Protein AF-A0A7S4AUS8-F1 (afdb_monomer)

pLDDT: mean 74.03, std 21.59, range [34.78, 96.06]

Structure (mmCIF, N/CA/C/O backbone):
data_AF-A0A7S4AUS8-F1
#
_entry.id   AF-A0A7S4AUS8-F1
#
loop_
_atom_site.group_PDB
_atom_site.id
_atom_site.type_symbol
_atom_site.label_atom_id
_atom_site.label_alt_id
_atom_site.label_comp_id
_atom_site.lab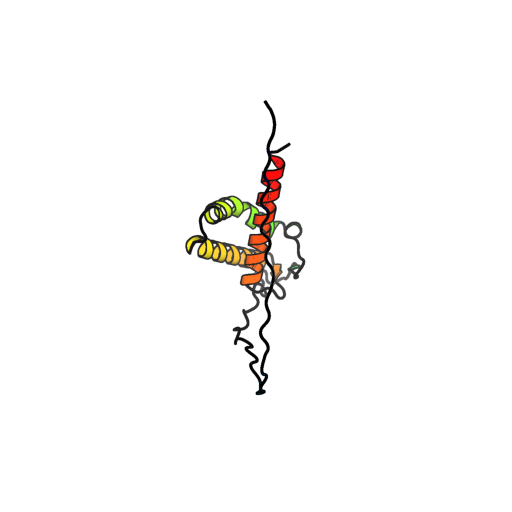el_asym_id
_atom_site.label_entity_id
_atom_site.label_seq_id
_atom_site.pdbx_PDB_ins_code
_atom_site.Cartn_x
_atom_site.Cartn_y
_atom_site.Cartn_z
_atom_site.occupancy
_atom_site.B_iso_or_equiv
_atom_site.auth_seq_id
_atom_site.auth_comp_id
_atom_site.auth_asym_id
_atom_site.auth_atom_id
_atom_site.pdbx_PDB_model_num
ATOM 1 N N . ASN A 1 1 ? -19.040 21.427 -62.432 1.00 38.81 1 ASN A N 1
ATOM 2 C CA . ASN A 1 1 ? -18.879 19.954 -62.474 1.00 38.81 1 ASN A CA 1
ATOM 3 C C . ASN A 1 1 ? -18.996 19.426 -61.054 1.00 38.81 1 ASN A C 1
ATOM 5 O O . ASN A 1 1 ? -18.095 19.669 -60.272 1.00 38.81 1 ASN A O 1
ATOM 9 N N . ILE A 1 2 ? -20.197 19.089 -60.579 1.00 38.22 2 ILE A N 1
ATOM 10 C CA . ILE A 1 2 ? -20.959 17.837 -60.804 1.00 38.22 2 ILE A CA 1
ATOM 11 C C . ILE A 1 2 ? -20.325 16.646 -60.059 1.00 38.22 2 ILE A C 1
ATOM 13 O O . ILE A 1 2 ? -19.317 16.108 -60.493 1.00 38.22 2 ILE A O 1
ATOM 17 N N . SER A 1 3 ? -20.974 16.322 -58.933 1.00 38.47 3 SER A N 1
ATOM 18 C CA . SER A 1 3 ? -21.382 15.016 -58.383 1.00 38.47 3 SER A CA 1
ATOM 19 C C . SER A 1 3 ? -20.494 13.770 -58.486 1.00 38.47 3 SER A C 1
ATOM 21 O O . SER A 1 3 ? -20.116 13.357 -59.577 1.00 38.47 3 SER A O 1
ATOM 23 N N . SER A 1 4 ? -20.394 13.064 -57.346 1.00 38.50 4 SER A N 1
ATOM 24 C CA . SER A 1 4 ? -20.782 11.643 -57.097 1.00 38.50 4 SER A CA 1
ATOM 25 C C . SER A 1 4 ? -19.837 11.041 -56.041 1.00 38.50 4 SER A C 1
ATOM 27 O O . SER A 1 4 ? -18.635 10.975 -56.255 1.00 38.50 4 SER A O 1
ATOM 29 N N . SER A 1 5 ? -20.273 10.837 -54.794 1.00 43.00 5 SER A N 1
ATOM 30 C CA . SER A 1 5 ? -20.916 9.612 -54.270 1.00 43.00 5 SER A CA 1
ATOM 31 C C . SER A 1 5 ? -20.068 8.344 -54.446 1.00 43.00 5 SER A C 1
ATOM 33 O O . SER A 1 5 ? -19.865 7.902 -55.570 1.00 43.00 5 SER A O 1
ATOM 35 N N . ASN A 1 6 ? -19.658 7.700 -53.343 1.00 45.72 6 ASN A N 1
ATOM 36 C CA . ASN A 1 6 ? -20.271 6.427 -52.939 1.00 45.72 6 ASN A CA 1
ATOM 37 C C . ASN A 1 6 ? -19.761 5.889 -51.590 1.00 45.72 6 ASN A C 1
ATOM 39 O O . ASN A 1 6 ? -18.572 5.751 -51.324 1.00 45.72 6 ASN A O 1
ATOM 43 N N . ASN A 1 7 ? -20.758 5.570 -50.769 1.00 41.56 7 ASN A N 1
ATOM 44 C CA . ASN A 1 7 ? -20.752 4.792 -49.542 1.00 41.56 7 ASN A CA 1
ATOM 45 C C . ASN A 1 7 ? -20.588 3.296 -49.874 1.00 41.56 7 ASN A C 1
ATOM 47 O O . ASN A 1 7 ? -21.129 2.835 -50.878 1.00 41.56 7 ASN A O 1
ATOM 51 N N . SER A 1 8 ? -19.921 2.514 -49.025 1.00 42.44 8 SER A N 1
ATOM 52 C CA . SER A 1 8 ? -20.036 1.047 -49.036 1.00 42.44 8 SER A CA 1
ATOM 53 C C . SER A 1 8 ? -19.848 0.492 -47.630 1.00 42.44 8 SER A C 1
ATOM 55 O O . SER A 1 8 ? -18.749 0.219 -47.159 1.00 42.44 8 SER A O 1
ATOM 57 N N . ASN A 1 9 ? -20.996 0.363 -46.976 1.00 38.44 9 ASN A N 1
ATOM 58 C CA . ASN A 1 9 ? -21.267 -0.487 -45.832 1.00 38.44 9 ASN A CA 1
ATOM 59 C C . ASN A 1 9 ? -21.229 -1.957 -46.294 1.00 38.44 9 ASN A C 1
ATOM 61 O O . ASN A 1 9 ? -21.748 -2.275 -47.364 1.00 38.44 9 ASN A O 1
ATOM 65 N N . SER A 1 10 ? -20.666 -2.872 -45.510 1.00 41.09 10 SER A N 1
ATOM 66 C CA . SER A 1 10 ? -20.844 -4.313 -45.732 1.00 41.09 10 SER A CA 1
ATOM 67 C C . SER A 1 10 ? -20.971 -5.015 -44.391 1.00 41.09 10 SER A C 1
ATOM 69 O O . SER A 1 10 ? -19.998 -5.277 -43.691 1.00 41.09 10 SER A O 1
ATOM 71 N N . ASN A 1 11 ? -22.231 -5.258 -44.050 1.00 37.62 11 ASN A N 1
ATOM 72 C CA . ASN A 1 11 ? -22.702 -6.123 -42.988 1.00 37.62 11 ASN A CA 1
ATOM 73 C C . ASN A 1 11 ? -23.178 -7.417 -43.663 1.00 37.62 11 ASN A C 1
ATOM 75 O O . ASN A 1 11 ? -23.989 -7.330 -44.584 1.00 37.62 11 ASN A O 1
ATOM 79 N N . SER A 1 12 ? -22.728 -8.584 -43.200 1.00 41.84 12 SER A N 1
ATOM 80 C CA . SER A 1 12 ? -23.262 -9.878 -43.646 1.00 41.84 12 SER A CA 1
ATOM 81 C C . SER A 1 12 ? -23.386 -10.825 -42.458 1.00 41.84 12 SER A C 1
ATOM 83 O O . SER A 1 12 ? -22.393 -11.275 -41.892 1.00 41.84 12 SER A O 1
ATOM 85 N N . ASN A 1 13 ? -24.636 -11.109 -42.098 1.00 35.72 13 ASN A N 1
ATOM 86 C CA . ASN A 1 13 ? -25.048 -12.089 -41.103 1.00 35.72 13 ASN A CA 1
ATOM 87 C C . ASN A 1 13 ? -25.285 -13.472 -41.736 1.00 35.72 13 ASN A C 1
ATOM 89 O O . ASN A 1 13 ? -25.778 -13.573 -42.855 1.00 35.72 13 ASN A O 1
ATOM 93 N N . SER A 1 14 ? -25.112 -14.493 -40.889 1.00 35.59 14 SER A N 1
ATOM 94 C CA . SER A 1 14 ? -25.803 -15.797 -40.841 1.00 35.59 14 SER A CA 1
ATOM 95 C C . SER A 1 14 ? -25.506 -16.863 -41.905 1.00 35.59 14 SER A C 1
ATOM 97 O O . SER A 1 14 ? -25.648 -16.625 -43.097 1.00 35.59 14 SER A O 1
ATOM 99 N N . THR A 1 15 ? -25.236 -18.098 -41.454 1.00 40.06 15 THR A N 1
ATOM 100 C CA . THR A 1 15 ? -26.142 -19.251 -41.658 1.00 40.06 15 THR A CA 1
ATOM 101 C C . THR A 1 15 ? -25.811 -20.394 -40.684 1.00 40.06 15 THR A C 1
ATOM 103 O O . THR A 1 15 ? -24.659 -20.690 -40.381 1.00 40.06 15 THR A O 1
ATOM 106 N N . THR A 1 16 ? -26.886 -20.975 -40.163 1.00 41.16 16 THR A N 1
ATOM 107 C CA . THR A 1 16 ? -27.064 -22.103 -39.243 1.00 41.16 16 THR A CA 1
ATOM 108 C C . THR A 1 16 ? -26.626 -23.458 -39.801 1.00 41.16 16 THR A C 1
ATOM 110 O O . THR A 1 16 ? -27.020 -23.789 -40.913 1.00 41.16 16 THR A O 1
ATOM 113 N N . HIS A 1 17 ? -26.018 -24.317 -38.973 1.00 39.38 17 HIS A N 1
ATOM 114 C CA . HIS A 1 17 ? -26.196 -25.770 -39.087 1.00 39.38 17 HIS A CA 1
ATOM 115 C C . HIS A 1 17 ? -26.335 -26.432 -37.706 1.00 39.38 17 HIS A C 1
ATOM 117 O O . HIS A 1 17 ? -25.685 -26.073 -36.727 1.00 39.38 17 HIS A O 1
ATOM 123 N N . THR A 1 18 ? -27.285 -27.358 -37.674 1.00 38.19 18 THR A N 1
ATOM 124 C CA . THR A 1 18 ? -27.964 -28.007 -36.552 1.00 38.19 18 THR A CA 1
ATOM 125 C C . THR A 1 18 ? -27.130 -29.102 -35.859 1.00 38.19 18 THR A C 1
ATOM 127 O O . THR A 1 18 ? -26.316 -29.765 -36.491 1.00 38.19 18 THR A O 1
ATOM 130 N N . ARG A 1 19 ? -27.390 -29.284 -34.550 1.00 41.06 19 ARG A N 1
ATOM 131 C CA . ARG A 1 19 ? -26.904 -30.321 -33.599 1.00 41.06 19 ARG A CA 1
ATOM 132 C C . ARG A 1 19 ? -26.963 -31.771 -34.135 1.00 41.06 19 ARG A C 1
ATOM 134 O O . ARG A 1 19 ? -27.774 -32.068 -35.007 1.00 41.06 19 ARG A O 1
ATOM 141 N N . PRO A 1 20 ? -26.266 -32.707 -33.459 1.00 47.19 20 PRO A N 1
ATOM 142 C CA . PRO A 1 20 ? -27.004 -33.522 -32.487 1.00 47.19 20 PRO A CA 1
ATOM 143 C C . PRO A 1 20 ? -26.357 -33.587 -31.092 1.00 47.19 20 PRO A C 1
ATOM 145 O O . PRO A 1 20 ? -25.178 -33.328 -30.883 1.00 47.19 20 PRO A O 1
ATOM 148 N N . SER A 1 21 ? -27.223 -33.878 -30.125 1.00 44.53 21 SER A N 1
ATOM 149 C CA . SER A 1 21 ? -26.992 -34.028 -28.687 1.00 44.53 21 SER A CA 1
ATOM 150 C C . SER A 1 21 ? -26.583 -35.463 -28.345 1.00 44.53 21 SER A C 1
ATOM 152 O O . SER A 1 21 ? -27.131 -36.351 -28.979 1.00 44.53 21 SER A O 1
ATOM 154 N N . LEU A 1 22 ? -25.752 -35.679 -27.315 1.00 40.88 22 LEU A N 1
ATOM 155 C CA . LEU A 1 22 ? -25.638 -36.894 -26.469 1.00 40.88 22 LEU A CA 1
ATOM 156 C C . LEU A 1 22 ? -24.717 -36.516 -25.278 1.00 40.88 22 LEU A C 1
ATOM 158 O O . LEU A 1 22 ? -23.586 -36.111 -25.504 1.00 40.88 22 LEU A O 1
ATOM 162 N N . ILE A 1 23 ? -25.262 -36.218 -24.091 1.00 42.44 23 ILE A N 1
ATOM 163 C CA . ILE A 1 23 ? -25.402 -37.097 -22.903 1.00 42.44 23 ILE A CA 1
ATOM 164 C C . ILE A 1 23 ? -24.057 -37.572 -22.321 1.00 42.44 23 ILE A C 1
ATOM 166 O O . ILE A 1 23 ? -23.266 -38.203 -23.009 1.00 42.44 23 ILE A O 1
ATOM 170 N N . GLY A 1 24 ? -23.883 -37.330 -21.017 1.00 34.78 24 GLY A N 1
ATOM 171 C CA . GLY A 1 24 ? -22.787 -37.819 -20.173 1.00 34.78 24 GLY A CA 1
ATOM 172 C C . GLY A 1 24 ? -22.142 -36.638 -19.454 1.00 34.78 24 GLY A C 1
ATOM 173 O O . GLY A 1 24 ? -21.389 -35.908 -20.083 1.00 34.78 24 GLY A O 1
ATOM 174 N N . ALA A 1 25 ? -22.651 -36.232 -18.285 1.00 40.62 25 ALA A N 1
ATOM 175 C CA . ALA A 1 25 ? -22.119 -36.651 -16.981 1.00 40.62 25 ALA A CA 1
ATOM 176 C C . ALA A 1 25 ? -20.706 -36.067 -16.764 1.00 40.62 25 ALA A C 1
ATOM 178 O O . ALA A 1 25 ? -19.891 -36.026 -17.669 1.00 40.62 25 ALA A O 1
ATOM 179 N N . GLU A 1 26 ? -20.257 -35.547 -15.643 1.00 39.88 26 GLU A N 1
ATOM 180 C CA . GLU A 1 26 ? -20.646 -35.454 -14.248 1.00 39.88 26 GLU A CA 1
ATOM 181 C C . GLU A 1 26 ? -19.414 -34.765 -13.612 1.00 39.88 26 GLU A C 1
ATOM 183 O O . GLU A 1 26 ? -18.329 -34.752 -14.199 1.00 39.88 26 GLU A O 1
ATOM 188 N N . ASP A 1 27 ? -19.593 -34.109 -12.470 1.00 46.72 27 ASP A N 1
ATOM 189 C CA . ASP A 1 27 ? -18.536 -33.661 -11.555 1.00 46.72 27 ASP A CA 1
ATOM 190 C C . ASP A 1 27 ? -17.158 -33.263 -12.116 1.00 46.72 27 ASP A C 1
ATOM 192 O O . ASP A 1 27 ? -16.179 -34.007 -12.146 1.00 46.72 27 ASP A O 1
ATOM 196 N N . GLY A 1 28 ? -17.044 -31.975 -12.422 1.00 41.53 28 GLY A N 1
ATOM 197 C CA . GLY A 1 28 ? -15.770 -31.300 -12.619 1.00 41.53 28 GLY A CA 1
ATOM 198 C C . GLY A 1 28 ? -15.649 -30.085 -11.720 1.00 41.53 28 GLY A C 1
ATOM 199 O O . GLY A 1 28 ? -15.296 -29.012 -12.208 1.00 41.53 28 GLY A O 1
ATOM 200 N N . ALA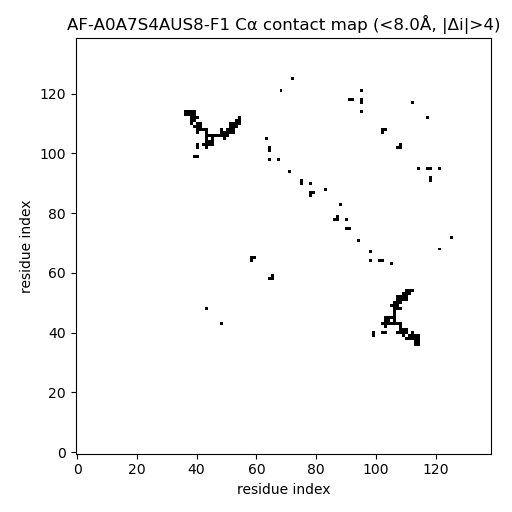 A 1 29 ? -15.957 -30.224 -10.425 1.00 44.06 29 ALA A N 1
ATOM 201 C CA . ALA A 1 29 ? -15.610 -29.251 -9.399 1.00 44.06 29 ALA A CA 1
ATOM 202 C C . ALA A 1 29 ? -14.085 -29.039 -9.386 1.00 44.06 29 ALA A C 1
ATOM 204 O O . ALA A 1 29 ? -13.352 -29.564 -8.552 1.00 44.06 29 ALA A O 1
ATOM 205 N N . ARG A 1 30 ? -13.579 -28.210 -10.305 1.00 46.16 30 ARG A N 1
ATOM 206 C CA . ARG A 1 30 ? -12.240 -27.626 -10.238 1.00 46.16 30 ARG A CA 1
ATOM 207 C C . ARG A 1 30 ? -12.256 -26.515 -9.192 1.00 46.16 30 ARG A C 1
ATOM 209 O O . ARG A 1 30 ? -11.936 -25.360 -9.466 1.00 46.16 30 ARG A O 1
ATOM 216 N N . LEU A 1 31 ? -12.577 -26.889 -7.954 1.00 48.06 31 LEU A N 1
ATOM 217 C CA . LEU A 1 31 ? -12.046 -26.234 -6.771 1.00 48.06 31 LEU A CA 1
ATOM 218 C C . LEU A 1 31 ? -10.543 -26.501 -6.794 1.00 48.06 31 LEU A C 1
ATOM 220 O O . LEU A 1 31 ? -10.019 -27.431 -6.188 1.00 48.06 31 LEU A O 1
ATOM 224 N N . SER A 1 32 ? -9.857 -25.678 -7.590 1.00 46.16 32 SER A N 1
ATOM 225 C CA . SER A 1 32 ? -8.428 -25.440 -7.493 1.00 46.16 32 SER A CA 1
ATOM 226 C C . SER A 1 32 ? -8.077 -25.458 -6.013 1.00 46.16 32 SER A C 1
ATOM 228 O O . SER A 1 32 ? -8.590 -24.615 -5.275 1.00 46.16 32 SER A O 1
ATOM 230 N N . LYS A 1 33 ? -7.219 -26.402 -5.601 1.00 46.81 33 LYS A N 1
ATOM 231 C CA . LYS A 1 33 ? -6.525 -26.445 -4.307 1.00 46.81 33 LYS A CA 1
ATOM 232 C C . LYS A 1 33 ? -5.759 -25.129 -4.114 1.00 46.81 33 LYS A C 1
ATOM 234 O O . LYS A 1 33 ? -4.541 -25.063 -4.243 1.00 46.81 33 LYS A O 1
ATOM 239 N N . ARG A 1 34 ? -6.476 -24.032 -3.871 1.00 50.72 34 ARG A N 1
ATOM 240 C CA . ARG A 1 34 ? -5.922 -22.751 -3.470 1.00 50.72 34 ARG A CA 1
ATOM 241 C C . ARG A 1 34 ? -5.507 -22.970 -2.034 1.00 50.72 34 ARG A C 1
ATOM 243 O O . ARG A 1 34 ? -6.333 -22.928 -1.129 1.00 50.72 34 ARG A O 1
ATOM 250 N N . LYS A 1 35 ? -4.221 -23.269 -1.858 1.00 51.44 35 LYS A N 1
ATOM 251 C CA . LYS A 1 35 ? -3.477 -23.015 -0.626 1.00 51.44 35 LYS A CA 1
ATOM 252 C C . LYS A 1 35 ? -4.067 -21.741 -0.010 1.00 51.44 35 LYS A C 1
ATOM 254 O O . LYS A 1 35 ? -3.947 -20.687 -0.632 1.00 51.44 35 LYS A O 1
ATOM 259 N N . ARG A 1 36 ? -4.820 -21.861 1.096 1.00 61.06 36 ARG A N 1
ATOM 260 C CA . ARG A 1 36 ? -5.441 -20.704 1.761 1.00 61.06 36 ARG A CA 1
ATOM 261 C C . ARG A 1 36 ? -4.297 -19.738 2.039 1.00 61.06 36 ARG A C 1
ATOM 263 O O . ARG A 1 36 ? -3.378 -20.091 2.773 1.00 61.06 36 ARG A O 1
ATOM 270 N N . GLU A 1 37 ? -4.283 -18.596 1.355 1.00 70.38 37 GLU A N 1
ATOM 271 C CA . GLU A 1 37 ? -3.308 -17.555 1.652 1.00 70.38 37 GLU A CA 1
ATOM 272 C C . GLU A 1 37 ? -3.494 -17.195 3.127 1.00 70.38 37 GLU A C 1
ATOM 274 O O . GLU A 1 37 ? -4.609 -16.893 3.555 1.00 70.38 37 GLU A O 1
ATOM 279 N N . SER A 1 38 ? -2.425 -17.302 3.913 1.00 81.12 38 SER A N 1
ATOM 280 C CA . SER A 1 38 ? -2.478 -16.972 5.331 1.00 81.12 38 SER A CA 1
ATOM 281 C C . SER A 1 38 ? -2.844 -15.499 5.504 1.00 81.12 38 SER A C 1
ATOM 283 O O . SER A 1 38 ? -2.325 -14.633 4.791 1.00 81.12 38 SER A O 1
ATOM 285 N N . HIS A 1 39 ? -3.733 -15.224 6.457 1.00 84.56 39 HIS A N 1
ATOM 286 C CA . HIS A 1 39 ? -4.014 -13.859 6.889 1.00 84.56 39 HIS A CA 1
ATOM 287 C C . HIS A 1 39 ? -2.738 -13.222 7.454 1.00 84.56 39 HIS A C 1
ATOM 289 O O . HIS A 1 39 ? -1.915 -13.907 8.066 1.00 84.56 39 HIS A O 1
ATOM 295 N N . VAL A 1 40 ? -2.558 -11.923 7.219 1.00 85.75 40 VAL A N 1
ATOM 296 C CA . VAL A 1 40 ? -1.372 -11.158 7.636 1.00 85.75 40 VAL A CA 1
ATOM 297 C C . VAL A 1 40 ? -1.766 -9.981 8.514 1.00 85.75 40 VAL A C 1
ATOM 299 O O . VAL A 1 40 ? -2.901 -9.528 8.457 1.00 85.75 40 VAL A O 1
ATOM 302 N N . GLY A 1 41 ? -0.821 -9.469 9.308 1.00 78.25 41 GLY A N 1
ATOM 303 C CA . GLY A 1 41 ? -1.070 -8.304 10.164 1.00 78.25 41 GLY A CA 1
ATOM 304 C C . GLY A 1 41 ? -2.037 -8.583 11.316 1.00 78.25 41 GLY A C 1
ATOM 305 O O . GLY A 1 41 ? -2.711 -7.668 11.761 1.00 78.25 41 GLY A O 1
ATOM 306 N N . ILE A 1 42 ? -2.123 -9.838 11.772 1.00 80.69 42 ILE A N 1
ATOM 307 C CA . ILE A 1 42 ? -2.969 -10.275 12.899 1.00 80.69 42 ILE A CA 1
ATOM 308 C C . ILE A 1 42 ? -2.298 -10.116 14.272 1.00 80.69 42 ILE A C 1
ATOM 310 O O . ILE A 1 42 ? -2.948 -10.307 15.292 1.00 80.69 42 ILE A O 1
ATOM 314 N N . SER A 1 43 ? -1.001 -9.805 14.301 1.00 75.94 43 SER A N 1
ATOM 315 C CA . SER A 1 43 ? -0.208 -9.668 15.524 1.00 75.94 43 SER A CA 1
ATOM 316 C C . SER A 1 43 ? 0.376 -8.264 15.608 1.00 75.94 43 SER A C 1
ATOM 318 O O . SER A 1 43 ? 0.802 -7.722 14.586 1.00 75.94 43 SER A O 1
ATOM 320 N N . THR A 1 44 ? 0.395 -7.695 16.813 1.00 82.50 44 THR A N 1
ATOM 321 C CA . THR A 1 44 ? 0.992 -6.390 17.099 1.00 82.50 44 THR A CA 1
ATOM 322 C C . THR A 1 44 ? 2.254 -6.567 17.942 1.00 82.50 44 THR A C 1
ATOM 324 O O . THR A 1 44 ? 2.260 -7.266 18.953 1.00 82.50 44 THR A O 1
ATOM 327 N N . LYS A 1 45 ? 3.341 -5.906 17.537 1.00 81.06 45 LYS A N 1
ATOM 328 C CA . LYS A 1 45 ? 4.594 -5.810 18.312 1.00 81.06 45 LYS A CA 1
ATOM 329 C C . LYS A 1 45 ? 4.429 -4.872 19.512 1.00 81.06 45 LYS A C 1
ATOM 331 O O . LYS A 1 45 ? 5.093 -5.056 20.522 1.00 81.06 45 LYS A O 1
ATOM 336 N N . SER A 1 46 ? 3.514 -3.905 19.405 1.00 77.38 46 SER A N 1
ATOM 337 C CA . SER A 1 46 ? 3.184 -2.931 20.455 1.00 77.38 46 SER A CA 1
ATOM 338 C C . SER A 1 46 ? 2.589 -3.561 21.727 1.00 77.38 46 SER A C 1
ATOM 340 O O . SER A 1 46 ? 2.518 -2.918 22.770 1.00 77.38 46 SER A O 1
ATOM 342 N N . GLY A 1 47 ? 2.104 -4.808 21.658 1.00 74.75 47 GLY A N 1
ATOM 343 C CA . GLY A 1 47 ? 1.413 -5.469 22.773 1.00 74.75 47 GLY A CA 1
ATOM 344 C C . GLY A 1 47 ? -0.004 -4.943 23.042 1.00 74.75 47 GLY A C 1
ATOM 345 O O . GLY A 1 47 ? -0.733 -5.539 23.828 1.00 74.75 47 GLY A O 1
ATOM 346 N N . SER A 1 48 ? -0.429 -3.874 22.358 1.00 81.56 48 SER A N 1
ATOM 347 C CA . SER A 1 48 ? -1.792 -3.339 22.384 1.00 81.56 48 SER A CA 1
ATOM 348 C C . SER A 1 48 ? -2.321 -3.123 20.965 1.00 81.56 48 SER A C 1
ATOM 350 O O . SER A 1 48 ? -1.572 -2.756 20.056 1.00 81.56 48 SER A O 1
ATOM 352 N N . ILE A 1 49 ? -3.613 -3.387 20.759 1.00 86.44 49 ILE A N 1
ATOM 353 C CA . ILE A 1 49 ? -4.303 -3.144 19.488 1.00 86.44 49 ILE A CA 1
ATOM 354 C C . ILE A 1 49 ? -4.939 -1.756 19.569 1.00 86.44 49 ILE A C 1
ATOM 356 O O . ILE A 1 49 ? -5.898 -1.552 20.309 1.00 86.44 49 ILE A O 1
ATOM 360 N N . ARG A 1 50 ? -4.417 -0.804 18.791 1.00 87.62 50 ARG A N 1
ATOM 361 C CA . ARG A 1 50 ? -4.985 0.545 18.662 1.00 87.62 50 ARG A CA 1
ATOM 362 C C . ARG A 1 50 ? -6.201 0.556 17.747 1.00 87.62 50 ARG A C 1
ATOM 364 O O . ARG A 1 50 ? -7.182 1.235 18.036 1.00 87.62 50 ARG A O 1
ATOM 371 N N . SER A 1 51 ? -6.144 -0.164 16.627 1.00 88.44 51 SER A N 1
ATOM 372 C CA . SER A 1 51 ? -7.259 -0.215 15.679 1.00 88.44 51 SER A CA 1
ATOM 373 C C . SER A 1 51 ? -7.183 -1.418 14.748 1.00 88.44 51 SER A C 1
ATOM 375 O O . SER A 1 51 ? -6.102 -1.892 14.397 1.00 88.44 51 SER A O 1
ATOM 377 N N . THR A 1 52 ? -8.352 -1.860 14.292 1.00 89.62 52 THR A N 1
ATOM 378 C CA . THR A 1 52 ? -8.499 -2.969 13.351 1.00 89.62 52 THR A CA 1
ATOM 379 C C . THR A 1 52 ? -8.951 -2.453 11.986 1.00 89.62 52 THR A C 1
ATOM 381 O O . THR A 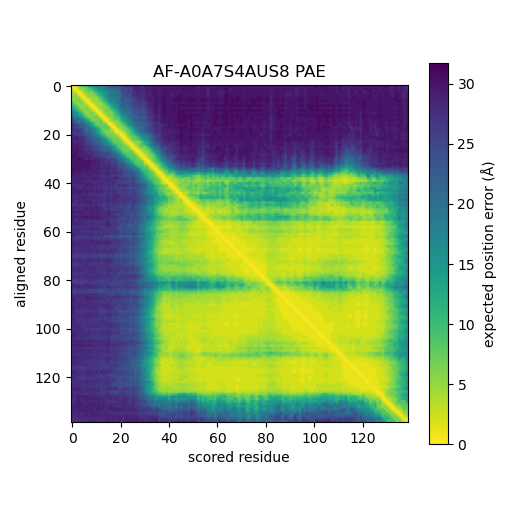1 52 ? -10.033 -1.882 11.835 1.00 89.62 52 THR A O 1
ATOM 384 N N . LEU A 1 53 ? -8.125 -2.672 10.967 1.00 89.81 53 LEU A N 1
ATOM 385 C CA . LEU A 1 53 ? -8.375 -2.316 9.580 1.00 89.81 53 LEU A CA 1
ATOM 386 C C . LEU A 1 53 ? -9.263 -3.380 8.934 1.00 89.81 53 LEU A C 1
ATOM 388 O O . LEU A 1 53 ? -8.844 -4.511 8.696 1.00 89.81 53 LEU A O 1
ATOM 392 N N . ARG A 1 54 ? -10.496 -2.980 8.610 1.00 88.38 54 ARG A N 1
ATOM 393 C CA . ARG A 1 54 ? -11.512 -3.820 7.956 1.00 88.38 54 ARG A CA 1
ATOM 394 C C . ARG A 1 54 ? -11.574 -3.589 6.456 1.00 88.38 54 ARG A C 1
ATOM 396 O O . ARG A 1 54 ? -11.143 -2.560 5.956 1.00 88.38 54 ARG A O 1
ATOM 403 N N . LYS A 1 55 ? -12.227 -4.488 5.720 1.00 82.88 55 LYS A N 1
ATOM 404 C CA . LYS A 1 55 ? -12.321 -4.500 4.243 1.00 82.88 55 LYS A CA 1
ATOM 405 C C . LYS A 1 55 ? -12.568 -3.142 3.547 1.00 82.88 55 LYS A C 1
ATOM 407 O O . LYS A 1 55 ? -12.110 -2.947 2.423 1.00 82.88 55 LYS A O 1
ATOM 412 N N . LYS A 1 56 ? -13.283 -2.206 4.184 1.00 85.75 56 LYS A N 1
ATOM 413 C CA . LYS A 1 56 ? -13.638 -0.876 3.646 1.00 85.75 56 LYS A CA 1
ATOM 414 C C . LYS A 1 56 ? -12.856 0.306 4.252 1.00 85.75 56 LYS A C 1
ATOM 416 O O . LYS A 1 56 ? -13.292 1.443 4.105 1.00 85.75 56 LYS A O 1
ATOM 421 N N . PHE A 1 57 ? -11.720 0.068 4.905 1.00 89.75 57 PHE A N 1
ATOM 422 C CA . PHE A 1 57 ? -10.942 1.135 5.544 1.00 89.75 57 PHE A CA 1
ATOM 423 C C . PHE A 1 57 ? -10.386 2.164 4.538 1.00 89.75 57 PHE A C 1
ATOM 425 O O . PHE A 1 57 ? -10.115 1.837 3.375 1.00 89.75 57 PHE A O 1
ATOM 432 N N . SER A 1 58 ? -10.185 3.404 4.995 1.00 88.69 58 SER A N 1
ATOM 433 C CA . SER A 1 58 ? -9.551 4.485 4.229 1.00 88.69 58 SER A CA 1
ATOM 434 C C . SER A 1 58 ? -8.178 4.822 4.803 1.00 88.69 58 SER A C 1
ATOM 436 O O . SER A 1 58 ? -8.057 4.990 6.011 1.00 88.69 58 SER A O 1
ATOM 438 N N . TRP A 1 59 ? -7.162 4.985 3.950 1.00 90.69 59 TRP A N 1
ATOM 439 C CA . TRP A 1 59 ? -5.795 5.327 4.378 1.00 90.69 59 TRP A CA 1
ATOM 440 C C . TRP A 1 59 ? -5.728 6.621 5.198 1.00 90.69 59 TRP A C 1
ATOM 442 O O . TRP A 1 59 ? -4.987 6.680 6.167 1.00 90.69 59 TRP A O 1
ATOM 452 N N . LYS A 1 60 ? -6.598 7.595 4.902 1.00 88.12 60 LYS A N 1
ATOM 453 C CA . LYS A 1 60 ? -6.682 8.879 5.620 1.00 88.12 60 LYS A CA 1
ATOM 454 C C . LYS A 1 60 ? -7.018 8.772 7.108 1.00 88.12 60 LYS A C 1
ATOM 456 O O . LYS A 1 60 ? -6.821 9.727 7.845 1.00 88.12 60 LYS A O 1
ATOM 461 N N . GLN A 1 61 ? -7.605 7.654 7.534 1.00 88.75 61 GLN A N 1
ATOM 462 C CA . GLN A 1 61 ? -7.926 7.411 8.944 1.00 88.75 61 GLN A CA 1
ATOM 463 C C . GLN A 1 61 ? -6.717 6.883 9.731 1.00 88.75 61 GLN A C 1
ATOM 465 O O . GLN A 1 61 ? -6.801 6.769 10.947 1.00 88.75 61 GLN A O 1
ATOM 470 N N . TYR A 1 62 ? -5.615 6.572 9.040 1.00 92.06 62 TYR A N 1
ATOM 471 C CA . TYR A 1 62 ? -4.399 5.977 9.588 1.00 92.06 62 TYR A CA 1
ATOM 472 C C . TYR A 1 62 ? -3.188 6.779 9.082 1.00 92.06 62 TYR A C 1
ATOM 474 O O . TYR A 1 62 ? -2.508 6.341 8.145 1.00 92.06 62 TYR A O 1
ATOM 482 N N . PRO A 1 63 ? -2.951 7.986 9.629 1.00 90.69 63 PRO A N 1
ATOM 483 C CA . PRO A 1 63 ? -1.982 8.936 9.086 1.00 90.69 63 PRO A CA 1
ATOM 484 C C . PRO A 1 63 ? -0.542 8.409 9.092 1.00 90.69 63 PRO A C 1
ATOM 486 O O . PRO A 1 63 ? 0.236 8.785 8.221 1.00 90.69 63 PRO A O 1
ATOM 489 N N . GLU A 1 64 ? -0.179 7.503 10.000 1.00 93.00 64 GLU A N 1
ATOM 490 C CA . GLU A 1 64 ? 1.148 6.877 10.047 1.00 93.00 64 GLU A CA 1
ATOM 491 C C . GLU A 1 64 ? 1.355 5.939 8.848 1.00 93.00 64 GLU A C 1
ATOM 493 O O . GLU A 1 64 ? 2.384 5.985 8.167 1.00 93.00 64 GLU A O 1
ATOM 498 N N . LEU A 1 65 ? 0.335 5.132 8.532 1.00 93.12 65 LEU A N 1
ATOM 499 C CA . LEU A 1 65 ? 0.350 4.245 7.369 1.00 93.12 65 LEU A CA 1
ATOM 500 C C . LEU A 1 65 ? 0.292 5.045 6.064 1.00 93.12 65 LEU A C 1
ATOM 502 O O . LEU A 1 65 ? 1.011 4.731 5.116 1.00 93.12 65 LEU A O 1
ATOM 506 N N . GLU A 1 66 ? -0.535 6.092 6.004 1.00 93.56 66 GLU A N 1
ATOM 507 C CA . GLU A 1 66 ? -0.588 6.993 4.848 1.00 93.56 66 GLU A CA 1
ATOM 508 C C . GLU A 1 66 ? 0.739 7.738 4.656 1.00 93.56 66 GLU A C 1
ATOM 510 O O . GLU A 1 66 ? 1.232 7.820 3.532 1.00 93.56 66 GLU A O 1
ATOM 515 N N . GLY A 1 67 ? 1.365 8.208 5.737 1.00 92.31 67 GLY A N 1
ATOM 516 C CA . GLY A 1 67 ? 2.674 8.856 5.717 1.00 92.31 67 GLY A CA 1
ATOM 517 C C . GLY A 1 67 ? 3.768 7.943 5.163 1.00 92.31 67 GLY A C 1
ATOM 518 O O . GLY A 1 67 ? 4.560 8.369 4.319 1.00 92.31 67 GLY A O 1
ATOM 519 N N . TYR A 1 68 ? 3.765 6.663 5.546 1.00 94.62 68 TYR A N 1
ATOM 520 C CA . TYR A 1 68 ? 4.662 5.666 4.961 1.00 94.62 68 TYR A CA 1
ATOM 521 C C . TYR A 1 68 ? 4.442 5.501 3.452 1.00 94.62 68 TYR A C 1
ATOM 523 O O . TYR A 1 68 ? 5.408 5.441 2.688 1.00 94.62 68 TYR A O 1
ATOM 531 N N . LEU A 1 69 ? 3.188 5.476 2.992 1.00 93.38 69 LEU A N 1
ATOM 532 C CA . LEU A 1 69 ? 2.879 5.408 1.562 1.00 93.38 69 LEU A CA 1
ATOM 533 C C . LEU A 1 69 ? 3.312 6.680 0.818 1.00 93.38 69 LEU A C 1
ATOM 535 O O . LEU A 1 69 ? 3.919 6.603 -0.242 1.00 93.38 69 LEU A O 1
ATOM 539 N N . LEU A 1 70 ? 3.063 7.866 1.368 1.00 91.38 70 LEU A N 1
ATOM 540 C CA . LEU A 1 70 ? 3.505 9.119 0.748 1.00 91.38 70 LEU A CA 1
ATOM 541 C C . LEU A 1 70 ? 5.033 9.189 0.626 1.00 91.38 70 LEU A C 1
ATOM 543 O O . LEU A 1 70 ? 5.543 9.587 -0.418 1.00 91.38 70 LEU A O 1
ATOM 547 N N . LYS A 1 71 ? 5.771 8.726 1.641 1.00 93.38 71 LYS A N 1
ATOM 548 C CA . LYS A 1 71 ? 7.241 8.688 1.616 1.00 93.38 71 LYS A CA 1
ATOM 549 C C . LYS A 1 71 ? 7.800 7.790 0.506 1.00 93.38 71 LYS A C 1
ATOM 551 O O . LYS A 1 71 ? 8.819 8.119 -0.086 1.00 93.38 71 LYS A O 1
ATOM 556 N N . ASN A 1 72 ? 7.135 6.672 0.215 1.00 92.88 72 ASN A N 1
ATOM 557 C CA . ASN A 1 72 ? 7.556 5.707 -0.808 1.00 92.88 72 ASN A CA 1
ATOM 558 C C . ASN A 1 72 ? 6.938 5.987 -2.196 1.00 92.88 72 ASN A C 1
ATOM 560 O O . ASN A 1 72 ? 7.093 5.195 -3.125 1.00 92.88 72 ASN A O 1
ATOM 564 N N . GLN A 1 73 ? 6.206 7.093 -2.354 1.00 90.38 73 GLN A N 1
ATOM 565 C CA . GLN A 1 73 ? 5.417 7.380 -3.553 1.00 90.38 73 GLN A CA 1
ATOM 566 C C . GLN A 1 73 ? 6.268 7.570 -4.812 1.00 90.38 73 GLN A C 1
ATOM 568 O O . GLN A 1 73 ? 5.906 7.067 -5.876 1.00 90.38 73 GLN A O 1
ATOM 573 N N . GLU A 1 74 ? 7.364 8.317 -4.704 1.00 87.38 74 GLU A N 1
ATOM 574 C CA . GLU A 1 74 ? 8.249 8.613 -5.834 1.00 87.38 74 GLU A CA 1
ATOM 575 C C . GLU A 1 74 ? 8.884 7.332 -6.378 1.00 87.38 74 GLU A C 1
ATOM 577 O O . GLU A 1 74 ? 8.716 7.000 -7.552 1.00 87.38 74 GLU A O 1
ATOM 582 N N . GLU A 1 75 ? 9.496 6.553 -5.489 1.00 89.94 75 GLU A N 1
ATOM 583 C CA . GLU A 1 75 ? 10.126 5.278 -5.820 1.00 89.94 75 GLU A CA 1
ATOM 584 C C . GLU A 1 75 ? 9.102 4.272 -6.376 1.00 89.94 75 GLU A C 1
ATOM 586 O O . GLU A 1 75 ? 9.338 3.620 -7.397 1.00 89.94 75 GLU A O 1
ATOM 591 N N . TYR A 1 76 ? 7.900 4.203 -5.790 1.00 90.56 76 TYR A N 1
ATOM 592 C CA . TYR A 1 76 ? 6.815 3.384 -6.330 1.00 90.56 76 TYR A CA 1
ATOM 593 C C . TYR A 1 76 ? 6.474 3.747 -7.783 1.00 90.56 76 TYR A C 1
ATOM 595 O O . TYR A 1 76 ? 6.236 2.853 -8.609 1.00 90.56 76 TYR A O 1
ATOM 603 N N . PHE A 1 77 ? 6.417 5.041 -8.111 1.00 87.56 77 PHE A N 1
ATOM 604 C CA . PHE A 1 77 ? 6.135 5.488 -9.472 1.00 87.56 77 PHE A CA 1
ATOM 605 C C . PHE A 1 77 ? 7.291 5.244 -10.426 1.00 87.56 77 PHE A C 1
ATOM 607 O O . PHE A 1 77 ? 7.027 4.911 -11.580 1.00 87.56 77 PHE A O 1
ATOM 614 N N . GLU A 1 78 ? 8.535 5.322 -9.966 1.00 88.44 78 GLU A N 1
ATOM 615 C CA . GLU A 1 78 ? 9.689 4.964 -10.782 1.00 88.44 78 GLU A CA 1
ATOM 616 C C . GLU A 1 78 ? 9.592 3.505 -11.246 1.00 88.44 78 GLU A C 1
ATOM 618 O O . GLU A 1 78 ? 9.586 3.237 -12.452 1.00 88.44 78 GLU A O 1
ATOM 623 N N . TYR A 1 79 ? 9.375 2.568 -10.316 1.00 85.12 79 TYR A N 1
ATOM 624 C CA . TYR A 1 79 ? 9.190 1.153 -10.651 1.00 85.12 79 TYR A CA 1
ATOM 625 C C . TYR A 1 79 ? 7.919 0.887 -11.466 1.00 85.12 79 TYR A C 1
ATOM 627 O O . TYR A 1 79 ? 7.879 -0.062 -12.248 1.00 85.12 79 TYR A O 1
ATOM 635 N N . SER A 1 80 ? 6.871 1.698 -11.291 1.00 84.38 80 SER A N 1
ATOM 636 C CA . SER A 1 80 ? 5.586 1.523 -11.986 1.00 84.38 80 SER A CA 1
ATOM 637 C C . SER A 1 80 ? 5.492 2.228 -13.339 1.00 84.38 80 SER A C 1
ATOM 639 O O . SER A 1 80 ? 4.542 1.981 -14.078 1.00 84.38 80 SER A O 1
ATOM 641 N N . SER A 1 81 ? 6.447 3.098 -13.668 1.00 80.81 81 SER A N 1
ATOM 642 C CA . SER A 1 81 ? 6.551 3.761 -14.974 1.00 80.81 81 SER A CA 1
ATOM 643 C C . SER A 1 81 ? 7.108 2.842 -16.068 1.00 80.81 81 SER A C 1
ATOM 645 O O . SER A 1 81 ? 6.948 3.120 -17.255 1.00 80.81 81 SER A O 1
ATOM 647 N N . ARG A 1 82 ? 7.744 1.738 -15.664 1.00 77.12 82 ARG A N 1
ATOM 648 C CA . ARG A 1 82 ? 8.355 0.732 -16.537 1.00 77.12 82 ARG A CA 1
ATOM 649 C C . ARG A 1 82 ? 7.367 -0.413 -16.803 1.00 77.12 82 ARG A C 1
ATOM 651 O O . ARG A 1 82 ? 6.326 -0.525 -16.156 1.00 77.12 82 ARG A O 1
ATOM 658 N N . ASN A 1 83 ? 7.699 -1.294 -17.748 1.00 79.19 83 ASN A N 1
ATOM 659 C CA . ASN A 1 83 ? 6.959 -2.548 -17.930 1.00 79.19 83 ASN A CA 1
ATOM 660 C C . ASN A 1 83 ? 6.973 -3.370 -16.636 1.00 79.19 83 ASN A C 1
ATOM 662 O O . ASN A 1 83 ? 7.924 -3.281 -15.865 1.00 79.19 83 ASN A O 1
ATOM 666 N N . TYR A 1 84 ? 5.943 -4.189 -16.403 1.00 77.75 84 TYR A N 1
ATOM 667 C CA . TYR A 1 84 ? 5.851 -4.980 -15.176 1.00 77.75 84 TYR A CA 1
ATOM 668 C C . TYR A 1 84 ? 7.039 -5.944 -15.044 1.00 77.75 84 TYR A C 1
ATOM 670 O O . TYR A 1 84 ? 7.085 -6.983 -15.705 1.00 77.75 84 TYR A O 1
ATOM 678 N N . THR A 1 85 ? 8.006 -5.591 -14.193 1.00 87.44 85 THR A N 1
ATOM 679 C CA . THR A 1 85 ? 9.263 -6.329 -14.023 1.00 87.44 85 THR A CA 1
ATOM 680 C C . THR A 1 85 ? 9.290 -7.148 -12.733 1.00 87.44 85 THR A C 1
ATOM 682 O O . THR A 1 85 ? 8.520 -6.937 -11.787 1.00 87.44 85 THR A O 1
ATOM 685 N N . ALA A 1 86 ? 10.233 -8.093 -12.665 1.00 87.88 86 ALA A N 1
ATOM 686 C CA . ALA A 1 86 ? 10.546 -8.807 -11.429 1.00 87.88 86 ALA A CA 1
ATOM 687 C C . ALA A 1 86 ? 10.956 -7.845 -10.295 1.00 87.88 86 ALA A C 1
ATOM 689 O O . ALA A 1 86 ? 10.597 -8.077 -9.140 1.00 87.88 86 ALA A O 1
ATOM 690 N N . GLU A 1 87 ? 11.632 -6.741 -10.626 1.00 88.19 87 GLU A N 1
ATOM 691 C CA . GLU A 1 87 ? 12.018 -5.685 -9.684 1.00 88.19 87 GLU A CA 1
ATOM 692 C C . GLU A 1 87 ? 10.798 -4.969 -9.115 1.00 88.19 87 GLU A C 1
ATOM 694 O O . GLU A 1 87 ? 10.669 -4.873 -7.898 1.00 88.19 87 GLU A O 1
ATOM 699 N N . GLN A 1 88 ? 9.839 -4.574 -9.960 1.00 89.38 88 GLN A N 1
ATOM 700 C CA . GLN A 1 88 ? 8.599 -3.958 -9.493 1.00 89.38 88 GLN A CA 1
ATOM 701 C C . GLN A 1 88 ? 7.839 -4.909 -8.558 1.00 89.38 88 GLN A C 1
ATOM 703 O O . GLN A 1 88 ? 7.306 -4.494 -7.526 1.00 89.38 88 GLN A O 1
ATOM 708 N N . ARG A 1 89 ? 7.790 -6.210 -8.872 1.00 90.19 89 ARG A N 1
ATOM 709 C CA . ARG A 1 89 ? 7.181 -7.211 -7.982 1.00 90.19 89 ARG A CA 1
ATOM 710 C C . ARG A 1 89 ? 7.924 -7.307 -6.647 1.00 90.19 89 ARG A C 1
ATOM 712 O O . ARG A 1 89 ? 7.272 -7.350 -5.603 1.00 90.19 89 ARG A O 1
ATOM 719 N N . LYS A 1 90 ? 9.259 -7.345 -6.675 1.00 92.12 90 LYS A N 1
ATOM 720 C CA . LYS A 1 90 ? 10.108 -7.391 -5.477 1.00 92.12 90 LYS A CA 1
ATOM 721 C C . LYS A 1 90 ? 9.881 -6.153 -4.611 1.00 92.12 90 LYS A C 1
ATOM 723 O O . LYS A 1 90 ? 9.580 -6.310 -3.431 1.00 92.12 90 LYS A O 1
ATOM 728 N N . TYR A 1 91 ? 9.919 -4.965 -5.207 1.00 93.38 91 TYR A N 1
ATOM 729 C CA . TYR A 1 91 ? 9.665 -3.698 -4.532 1.00 93.38 91 TYR A CA 1
ATOM 730 C C . TYR A 1 91 ? 8.281 -3.666 -3.879 1.00 93.38 91 TYR A C 1
ATOM 732 O O . TYR A 1 91 ? 8.168 -3.432 -2.683 1.00 93.38 91 TYR A O 1
ATOM 740 N N . ASN A 1 92 ? 7.224 -4.021 -4.618 1.00 92.69 92 ASN A N 1
ATOM 741 C CA . ASN A 1 92 ? 5.866 -4.090 -4.067 1.00 92.69 92 ASN A CA 1
ATOM 742 C C . ASN A 1 92 ? 5.770 -5.008 -2.841 1.00 92.69 92 ASN A C 1
ATOM 744 O O . ASN A 1 92 ? 5.049 -4.704 -1.890 1.00 92.69 92 ASN A O 1
ATOM 748 N N . ASN A 1 93 ? 6.470 -6.143 -2.863 1.00 93.81 93 ASN A N 1
ATOM 749 C CA . ASN A 1 93 ? 6.491 -7.058 -1.730 1.00 93.81 93 ASN A CA 1
ATOM 750 C C . ASN A 1 93 ? 7.260 -6.460 -0.542 1.00 93.81 93 ASN A C 1
ATOM 752 O O . ASN A 1 93 ? 6.794 -6.586 0.586 1.00 93.81 93 ASN A O 1
ATOM 756 N N . VAL A 1 94 ? 8.397 -5.799 -0.777 1.00 95.12 94 VAL A N 1
ATOM 757 C CA . VAL A 1 94 ? 9.160 -5.095 0.271 1.00 95.12 94 VAL A CA 1
ATOM 758 C C . VAL A 1 94 ? 8.315 -3.987 0.897 1.00 95.12 94 VAL A C 1
ATOM 760 O O . VAL A 1 94 ? 8.148 -3.973 2.111 1.00 95.12 94 VAL A O 1
ATOM 763 N N . LEU A 1 95 ? 7.690 -3.146 0.073 1.00 95.38 95 LEU A N 1
ATOM 764 C CA . LEU A 1 95 ? 6.806 -2.070 0.514 1.00 95.38 95 LEU A CA 1
ATOM 765 C C . LEU A 1 95 ? 5.636 -2.595 1.357 1.00 95.38 95 LEU A C 1
ATOM 767 O O . LEU A 1 95 ? 5.311 -2.040 2.401 1.00 95.38 95 LEU A O 1
ATOM 771 N N . THR A 1 96 ? 5.010 -3.694 0.925 1.00 96.06 96 THR A N 1
ATOM 772 C CA . THR A 1 96 ? 3.895 -4.304 1.669 1.00 96.06 96 THR A CA 1
ATOM 773 C C . THR A 1 96 ? 4.362 -4.878 3.008 1.00 96.06 96 THR A C 1
ATOM 775 O O . THR A 1 96 ? 3.649 -4.751 3.998 1.00 96.06 96 THR A O 1
ATOM 778 N N . ARG A 1 97 ? 5.550 -5.498 3.065 1.00 95.06 97 ARG A N 1
ATOM 779 C CA . ARG A 1 97 ? 6.128 -5.996 4.325 1.00 95.06 97 ARG A CA 1
ATOM 780 C C . ARG A 1 97 ? 6.426 -4.854 5.288 1.00 95.06 97 ARG A C 1
ATOM 782 O O . ARG A 1 97 ? 5.945 -4.906 6.409 1.00 95.06 97 ARG A O 1
ATOM 789 N N . GLY A 1 98 ? 7.110 -3.808 4.825 1.00 95.25 98 GLY A N 1
ATOM 790 C CA . GLY A 1 98 ? 7.421 -2.644 5.655 1.00 95.25 98 GLY A CA 1
ATOM 791 C C . GLY A 1 98 ? 6.168 -1.941 6.183 1.00 95.25 98 GLY A C 1
ATOM 792 O O . GLY A 1 98 ? 6.131 -1.547 7.342 1.00 95.25 98 GLY A O 1
ATOM 793 N N . LEU A 1 99 ? 5.099 -1.872 5.381 1.00 95.44 99 LEU A N 1
ATOM 794 C CA . LEU A 1 99 ? 3.807 -1.365 5.846 1.00 95.44 99 LEU A CA 1
ATOM 795 C C . LEU A 1 99 ? 3.197 -2.249 6.951 1.00 95.44 99 LEU A C 1
ATOM 797 O O . LEU A 1 99 ? 2.648 -1.728 7.915 1.00 95.44 99 LEU A O 1
ATOM 801 N N . LEU A 1 100 ? 3.262 -3.576 6.812 1.00 94.12 100 LEU A N 1
ATOM 802 C CA . LEU A 1 100 ? 2.758 -4.508 7.828 1.00 94.12 100 LEU A CA 1
ATOM 803 C C . LEU A 1 100 ? 3.588 -4.455 9.117 1.00 94.12 100 LEU A C 1
ATOM 805 O O . LEU A 1 100 ? 3.019 -4.562 10.201 1.00 94.12 100 LEU A O 1
ATOM 809 N N . ASP A 1 101 ? 4.903 -4.273 9.003 1.00 93.88 101 ASP A N 1
ATOM 810 C CA . ASP A 1 101 ? 5.793 -4.077 10.147 1.00 93.88 101 ASP A CA 1
ATOM 811 C C . ASP A 1 101 ? 5.447 -2.790 10.899 1.00 93.88 101 ASP A C 1
ATOM 813 O O . ASP A 1 101 ? 5.212 -2.847 12.106 1.00 93.88 101 ASP A O 1
ATOM 817 N N . LEU A 1 102 ? 5.301 -1.673 10.178 1.00 94.25 102 LEU A N 1
ATOM 818 C CA . LEU A 1 102 ? 4.876 -0.400 10.758 1.00 94.25 102 LEU A CA 1
ATOM 819 C C . LEU A 1 102 ? 3.489 -0.509 11.400 1.00 94.25 102 LEU A C 1
ATOM 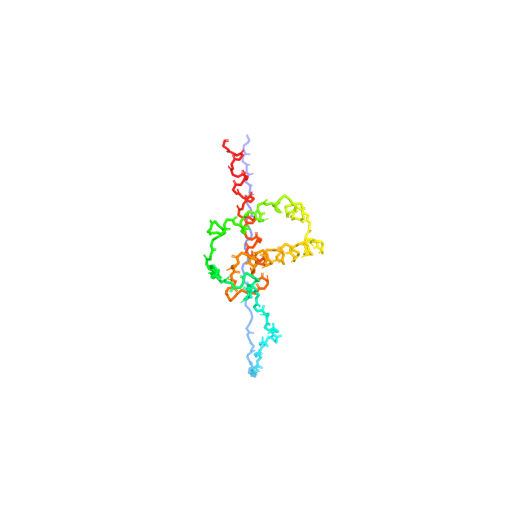821 O O . LEU A 1 102 ? 3.276 -0.033 12.508 1.00 94.25 102 LEU A O 1
ATOM 825 N N . ALA A 1 103 ? 2.542 -1.174 10.735 1.00 92.62 103 ALA A N 1
ATOM 826 C CA . ALA A 1 103 ? 1.217 -1.411 11.296 1.00 92.62 103 ALA A CA 1
ATOM 827 C C . ALA A 1 103 ? 1.300 -2.190 12.614 1.00 92.62 103 ALA A C 1
ATOM 829 O O . ALA A 1 103 ? 0.678 -1.812 13.599 1.00 92.62 103 ALA A O 1
ATOM 830 N N . SER A 1 104 ? 2.124 -3.232 12.664 1.00 91.62 104 SER A N 1
ATOM 831 C CA . SER A 1 104 ? 2.346 -4.013 13.877 1.00 91.62 104 SER A CA 1
ATOM 832 C C . SER A 1 104 ? 2.988 -3.192 15.011 1.00 91.62 104 SER A C 1
ATOM 834 O O . SER A 1 104 ? 2.687 -3.435 16.183 1.00 91.62 104 SER A O 1
ATOM 836 N N . GLU A 1 105 ? 3.873 -2.248 14.689 1.00 91.75 105 GLU A N 1
ATOM 837 C CA . GLU A 1 105 ? 4.518 -1.333 15.647 1.00 91.75 105 GLU A CA 1
ATOM 838 C C . GLU A 1 105 ? 3.538 -0.289 16.194 1.00 91.75 105 GLU A C 1
ATOM 840 O O . GLU A 1 105 ? 3.481 -0.068 17.402 1.00 91.75 105 GLU A O 1
ATOM 845 N N . GLU A 1 106 ? 2.688 0.260 15.328 1.00 90.38 106 GLU A N 1
ATOM 846 C CA . GLU A 1 106 ? 1.645 1.228 15.684 1.00 90.38 106 GLU A CA 1
ATOM 847 C C . GLU A 1 106 ? 0.384 0.582 16.285 1.00 90.38 106 GLU A C 1
ATOM 849 O O . GLU A 1 106 ? -0.561 1.274 16.658 1.00 90.38 106 GLU A O 1
ATOM 854 N N . GLY A 1 107 ? 0.331 -0.748 16.396 1.00 91.62 107 GLY A N 1
ATOM 855 C CA . GLY A 1 107 ? -0.822 -1.463 16.955 1.00 91.62 107 GLY A CA 1
ATOM 856 C C . GLY A 1 107 ? -2.028 -1.551 16.009 1.00 91.62 107 GLY A C 1
ATOM 857 O O . GLY A 1 107 ? -3.163 -1.717 16.460 1.00 91.62 107 GLY A O 1
ATOM 858 N N . TYR A 1 108 ? -1.803 -1.434 14.704 1.00 92.69 108 TYR A N 1
ATOM 859 C CA . TYR A 1 108 ? -2.792 -1.614 13.650 1.00 92.69 108 TYR A CA 1
ATOM 860 C C . TYR A 1 108 ? -2.864 -3.069 13.183 1.00 92.69 108 TYR A C 1
ATOM 862 O O . TYR A 1 108 ? -1.868 -3.663 12.772 1.00 92.69 108 TYR A O 1
ATOM 870 N N . VAL A 1 109 ? -4.073 -3.630 13.196 1.00 90.81 109 VAL A N 1
ATOM 871 C CA . VAL A 1 109 ? -4.331 -5.031 12.835 1.00 90.81 109 VAL A CA 1
ATOM 872 C C . VAL A 1 109 ? -5.111 -5.110 11.532 1.00 90.81 109 VAL A C 1
ATOM 874 O O . VAL A 1 109 ? -6.170 -4.505 11.407 1.00 90.81 109 VAL A O 1
ATOM 877 N N . PHE A 1 110 ? -4.633 -5.884 10.562 1.00 89.88 110 PHE A N 1
ATOM 878 C CA . PHE A 1 110 ? -5.348 -6.137 9.312 1.00 89.88 110 PHE A CA 1
ATOM 879 C C . PHE A 1 110 ? -6.236 -7.383 9.443 1.00 89.88 110 PHE A C 1
ATOM 881 O O . PHE A 1 110 ? -5.795 -8.515 9.255 1.00 89.88 110 PHE A O 1
ATOM 888 N N . GLU A 1 111 ? -7.516 -7.182 9.747 1.00 87.62 111 GLU A N 1
ATOM 889 C CA . GLU A 1 111 ? -8.483 -8.272 9.919 1.00 87.62 111 GLU A CA 1
ATOM 890 C C . GLU A 1 111 ? -8.961 -8.797 8.557 1.00 87.62 111 GLU A C 1
ATOM 892 O O . GLU A 1 111 ? -9.375 -8.026 7.692 1.00 87.62 111 GLU A O 1
ATOM 897 N N . GLU A 1 112 ? -8.890 -10.117 8.355 1.00 86.88 112 GLU A N 1
ATOM 898 C CA . GLU A 1 112 ? -9.292 -10.808 7.114 1.00 86.88 112 GLU A CA 1
ATOM 899 C C . GLU A 1 112 ? -8.512 -10.413 5.843 1.00 86.88 112 GLU A C 1
ATOM 901 O O . GLU A 1 112 ? -8.913 -10.749 4.725 1.00 86.88 112 GLU A O 1
ATOM 906 N N . PHE A 1 113 ? -7.367 -9.740 5.969 1.00 89.62 113 PHE A N 1
ATOM 907 C CA . PHE A 1 113 ? -6.526 -9.441 4.812 1.00 89.62 113 PHE A CA 1
ATOM 908 C C . PHE A 1 113 ? -5.453 -10.503 4.602 1.00 89.62 113 PHE A C 1
ATOM 910 O O . PHE A 1 113 ? -4.731 -10.898 5.517 1.00 89.62 113 PHE A O 1
ATOM 917 N N . THR A 1 114 ? -5.284 -10.905 3.345 1.00 92.62 114 THR A N 1
ATOM 918 C CA . THR A 1 114 ? -4.082 -11.610 2.894 1.00 92.62 114 THR A CA 1
ATOM 919 C C . THR A 1 114 ? -3.041 -10.608 2.403 1.00 92.62 114 THR A C 1
ATOM 921 O O . THR A 1 114 ? -3.360 -9.471 2.041 1.00 92.62 114 THR A O 1
ATOM 924 N N . PHE A 1 115 ? -1.780 -11.034 2.326 1.00 91.94 115 PHE A N 1
ATOM 925 C CA . PHE A 1 115 ? -0.694 -10.205 1.794 1.00 91.94 115 PHE A CA 1
ATOM 926 C C . PHE A 1 115 ? -1.020 -9.633 0.403 1.00 91.94 115 PHE A C 1
ATOM 928 O O . PHE A 1 115 ? -0.792 -8.455 0.120 1.00 91.94 115 PHE A O 1
ATOM 935 N N . SER A 1 116 ? -1.614 -10.465 -0.456 1.00 91.19 116 SER A N 1
ATOM 936 C CA . SER A 1 116 ? -2.052 -10.089 -1.799 1.00 91.19 116 SER A CA 1
ATOM 937 C C . SER A 1 116 ? -3.102 -8.973 -1.771 1.00 91.19 116 SER A C 1
ATOM 939 O O . SER A 1 116 ? -3.021 -8.050 -2.588 1.00 91.19 116 SER A O 1
ATOM 941 N N . MET A 1 117 ? -4.045 -9.025 -0.822 1.00 92.75 117 MET A N 1
ATOM 942 C CA . MET A 1 117 ? -5.082 -8.004 -0.646 1.00 92.75 117 MET A CA 1
ATOM 943 C C . MET A 1 117 ? -4.489 -6.674 -0.173 1.00 92.75 117 MET A C 1
ATOM 945 O O . MET A 1 117 ? -4.806 -5.641 -0.759 1.00 92.75 117 MET A O 1
ATOM 949 N N . VAL A 1 118 ? -3.587 -6.681 0.816 1.00 93.50 118 VAL A N 1
ATOM 950 C CA . VAL A 1 118 ? -2.914 -5.451 1.286 1.00 93.50 118 VAL A CA 1
ATOM 951 C C . VAL A 1 118 ? -2.136 -4.800 0.145 1.00 93.50 118 VAL A C 1
ATOM 953 O O . VAL A 1 118 ? -2.321 -3.618 -0.144 1.00 93.50 118 VAL A O 1
ATOM 956 N N . ARG A 1 119 ? -1.349 -5.588 -0.595 1.00 94.12 119 ARG A N 1
ATOM 957 C CA . ARG A 1 119 ? -0.621 -5.104 -1.774 1.00 94.12 119 ARG A CA 1
ATOM 958 C C . ARG A 1 119 ? -1.553 -4.486 -2.821 1.00 94.12 119 ARG A C 1
ATOM 960 O O . ARG A 1 119 ? -1.198 -3.499 -3.458 1.00 94.12 119 ARG A O 1
ATOM 967 N N . ASP A 1 120 ? -2.735 -5.060 -3.050 1.00 91.44 120 ASP A N 1
ATOM 968 C CA . ASP A 1 120 ? -3.726 -4.487 -3.972 1.00 91.44 120 ASP A CA 1
ATOM 969 C C . ASP A 1 120 ? -4.292 -3.149 -3.473 1.00 91.44 120 ASP A C 1
ATOM 971 O O . ASP A 1 120 ? -4.412 -2.207 -4.260 1.00 91.44 120 ASP A O 1
ATOM 975 N N . ARG A 1 121 ? -4.530 -3.010 -2.162 1.00 93.12 121 ARG A N 1
ATOM 976 C CA . ARG A 1 121 ? -4.942 -1.734 -1.549 1.00 93.12 121 ARG A CA 1
ATOM 977 C C . ARG A 1 121 ? -3.886 -0.644 -1.727 1.00 93.12 121 ARG A C 1
ATOM 979 O O . ARG A 1 121 ? -4.249 0.484 -2.060 1.00 93.12 121 ARG A O 1
ATOM 986 N N . ILE A 1 122 ? -2.60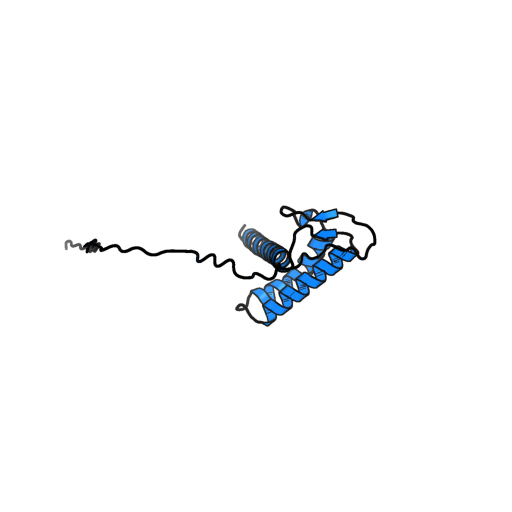6 -0.987 -1.573 1.00 93.56 122 ILE A N 1
ATOM 987 C CA . ILE A 1 122 ? -1.476 -0.079 -1.826 1.00 93.56 122 ILE A CA 1
ATOM 988 C C . ILE A 1 122 ? -1.450 0.351 -3.301 1.00 93.56 122 ILE A C 1
ATOM 990 O O . ILE A 1 122 ? -1.391 1.540 -3.609 1.00 93.56 122 ILE A O 1
ATOM 994 N N . ARG A 1 123 ? -1.572 -0.598 -4.241 1.00 91.81 123 ARG A N 1
ATOM 995 C CA . ARG A 1 123 ? -1.625 -0.278 -5.680 1.00 91.81 123 ARG A CA 1
ATOM 996 C C . ARG A 1 123 ? -2.792 0.654 -6.020 1.00 91.81 123 ARG A C 1
ATOM 998 O O . ARG A 1 123 ? -2.610 1.623 -6.756 1.00 91.81 123 ARG A O 1
ATOM 1005 N N . CYS A 1 124 ? -3.982 0.390 -5.478 1.00 90.75 124 CYS A N 1
ATOM 1006 C CA . CYS A 1 124 ? -5.154 1.241 -5.690 1.00 90.75 124 CYS A CA 1
ATOM 1007 C C . CYS A 1 124 ? -4.962 2.660 -5.134 1.00 90.75 124 CYS A C 1
ATOM 1009 O O . CYS A 1 124 ? -5.402 3.617 -5.774 1.00 90.75 124 CYS A O 1
ATOM 1011 N N . TYR A 1 125 ? -4.280 2.803 -3.993 1.00 91.81 125 TYR A N 1
ATOM 1012 C CA . TYR A 1 125 ? -3.955 4.102 -3.403 1.00 91.81 125 TYR A CA 1
ATOM 1013 C C . TYR A 1 125 ? -3.136 4.968 -4.365 1.00 91.81 125 TYR A C 1
ATOM 1015 O O . TYR A 1 125 ? -3.595 6.041 -4.762 1.00 91.81 125 TYR A O 1
ATOM 1023 N N . TYR A 1 126 ? -1.989 4.469 -4.835 1.00 89.94 126 TYR A N 1
ATOM 1024 C CA . TYR A 1 126 ? -1.135 5.216 -5.764 1.00 89.94 126 TYR A CA 1
ATOM 1025 C C . TYR A 1 126 ? -1.784 5.431 -7.127 1.00 89.94 126 TYR A C 1
ATOM 1027 O O . TYR A 1 126 ? -1.634 6.501 -7.722 1.00 89.94 126 TYR A O 1
ATOM 1035 N N . LYS A 1 127 ? -2.564 4.455 -7.616 1.00 85.81 127 LYS A N 1
ATOM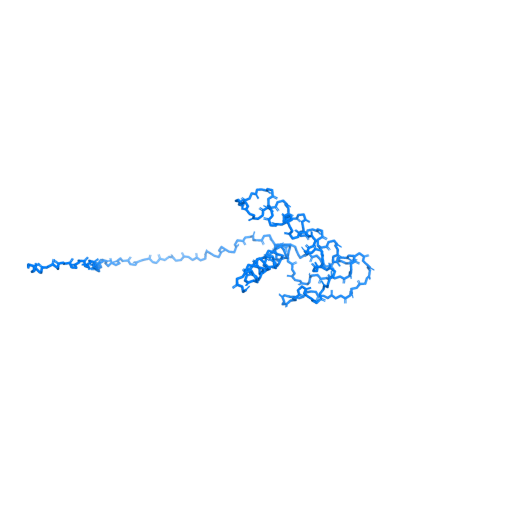 1036 C CA . LYS A 1 127 ? -3.334 4.622 -8.851 1.00 85.81 127 LYS A CA 1
ATOM 1037 C C . LYS A 1 127 ? -4.282 5.814 -8.728 1.00 85.81 127 LYS A C 1
ATOM 1039 O O . LYS A 1 127 ? -4.248 6.678 -9.599 1.00 85.81 127 LYS A O 1
ATOM 1044 N N . SER A 1 128 ? -5.058 5.915 -7.646 1.00 81.31 128 SER A N 1
ATOM 1045 C CA . SER A 1 128 ? -5.946 7.062 -7.406 1.00 81.31 128 SER A CA 1
ATOM 1046 C C . SER A 1 128 ? -5.173 8.375 -7.228 1.00 81.31 128 SER A C 1
ATOM 1048 O O . SER A 1 128 ? -5.601 9.404 -7.748 1.00 81.31 128 SER A O 1
ATOM 1050 N N . HIS A 1 129 ? -4.023 8.341 -6.548 1.00 73.69 129 HIS A N 1
ATOM 1051 C CA . HIS A 1 129 ? -3.175 9.516 -6.311 1.00 73.69 129 HIS A CA 1
ATOM 1052 C C . HIS A 1 129 ? -2.542 10.077 -7.600 1.00 73.69 129 HIS A C 1
ATOM 1054 O O . HIS A 1 129 ? -2.478 11.290 -7.801 1.00 73.69 129 HIS A O 1
ATOM 1060 N N . SER A 1 130 ? -2.123 9.207 -8.524 1.00 68.50 130 SER A N 1
ATOM 1061 C CA . SER A 1 130 ? -1.555 9.621 -9.818 1.00 68.50 130 SER A CA 1
ATOM 1062 C C . SER A 1 130 ? -2.578 10.323 -10.726 1.00 68.50 130 SER A C 1
ATOM 1064 O O . SER A 1 130 ? -2.218 11.200 -11.513 1.00 68.50 130 SER A O 1
ATOM 1066 N N . GLN A 1 131 ? -3.863 9.969 -10.607 1.00 55.91 131 GLN A N 1
ATOM 1067 C CA . GLN A 1 131 ? -4.951 10.551 -11.401 1.00 55.91 131 GLN A CA 1
ATOM 1068 C C . GLN A 1 131 ? -5.376 11.924 -10.862 1.00 55.91 131 GLN A C 1
ATOM 1070 O O . GLN A 1 131 ? -5.634 12.844 -11.641 1.00 55.91 131 GLN A O 1
ATOM 1075 N N . SER A 1 132 ? -5.397 12.103 -9.537 1.00 49.84 132 SER A N 1
ATOM 1076 C CA . SER A 1 132 ? -5.702 13.394 -8.908 1.00 49.84 132 SER A CA 1
ATOM 1077 C C . SER A 1 132 ? -4.580 14.423 -9.099 1.00 49.84 132 SER A C 1
ATOM 1079 O O . SER A 1 132 ? -4.877 15.589 -9.364 1.00 49.84 132 SER A O 1
ATOM 1081 N N . ALA A 1 133 ? -3.307 14.008 -9.067 1.00 52.03 133 ALA A N 1
ATOM 1082 C CA . ALA A 1 133 ? -2.166 14.890 -9.338 1.00 52.03 133 ALA A CA 1
ATOM 1083 C C . ALA A 1 133 ? -2.162 15.426 -10.785 1.00 52.03 133 ALA A C 1
ATOM 1085 O O . ALA A 1 133 ? -1.959 16.619 -11.011 1.00 52.03 133 ALA A O 1
ATOM 1086 N N . LYS A 1 134 ? -2.476 14.572 -11.772 1.00 51.72 134 LYS A N 1
ATOM 1087 C CA . LYS A 1 134 ? -2.596 14.974 -13.187 1.00 51.72 134 LYS A CA 1
ATOM 1088 C C . LYS A 1 134 ? -3.758 15.942 -13.429 1.00 51.72 134 LYS A C 1
ATOM 1090 O O . LYS A 1 134 ? -3.629 16.860 -14.234 1.00 51.72 134 LYS A O 1
ATOM 1095 N N . LYS A 1 135 ? -4.874 15.785 -12.706 1.00 50.22 135 LYS A N 1
ATOM 1096 C CA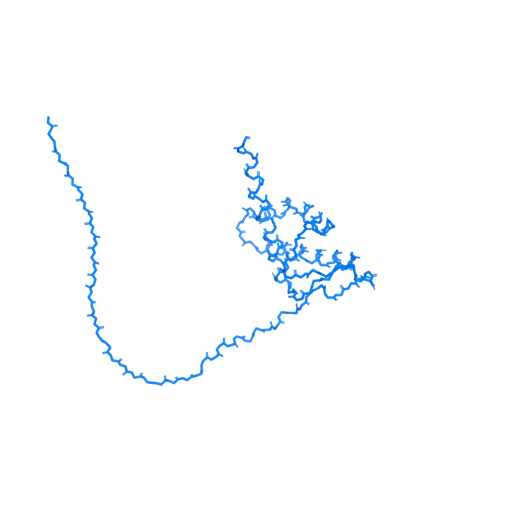 . LYS A 1 135 ? -6.047 16.670 -12.817 1.00 50.22 135 LYS A CA 1
ATOM 1097 C C . LYS A 1 135 ? -5.785 18.083 -12.276 1.00 50.22 135 LYS A C 1
ATOM 1099 O O . LYS A 1 135 ? -6.402 19.030 -12.753 1.00 50.22 135 LYS A O 1
ATOM 1104 N N . LYS A 1 136 ? -4.850 18.245 -11.331 1.00 51.41 136 LYS A N 1
ATOM 1105 C CA . LYS A 1 136 ? -4.511 19.546 -10.726 1.00 51.41 136 LYS A CA 1
ATOM 1106 C C . LYS A 1 136 ? -3.583 20.414 -11.593 1.00 51.41 136 LYS A C 1
ATOM 1108 O O . LYS A 1 136 ? -3.542 21.613 -11.379 1.00 51.41 136 LYS A O 1
ATOM 1113 N N . ARG A 1 137 ? -2.897 19.839 -12.594 1.00 49.62 137 ARG A N 1
ATOM 1114 C CA . ARG A 1 137 ? -2.057 20.580 -13.566 1.00 49.62 137 ARG A CA 1
ATOM 1115 C C . ARG A 1 137 ? -2.811 21.070 -14.812 1.00 49.62 137 ARG A C 1
ATOM 1117 O O . ARG A 1 137 ? -2.183 21.590 -15.725 1.00 49.62 137 ARG A O 1
ATOM 1124 N N . LYS A 1 138 ? -4.129 20.859 -14.887 1.00 46.22 138 LYS A N 1
ATOM 1125 C CA . LYS A 1 138 ? -4.962 21.213 -16.053 1.00 46.22 138 LYS A CA 1
ATOM 1126 C C . LYS A 1 138 ? -5.997 22.304 -15.744 1.00 46.22 138 LYS A C 1
ATOM 1128 O O . LYS A 1 138 ? -7.005 22.397 -16.438 1.00 46.22 138 LYS A O 1
ATOM 1133 N N . ARG A 1 139 ? -5.770 23.067 -14.675 1.00 42.84 139 ARG A N 1
ATOM 1134 C CA . ARG A 1 139 ? -6.545 24.246 -14.290 1.00 42.84 139 ARG A CA 1
ATOM 1135 C C . ARG A 1 139 ? -5.619 25.439 -14.205 1.00 42.84 139 ARG A C 1
ATOM 1137 O O . ARG A 1 139 ? -4.488 25.223 -13.719 1.00 42.84 139 ARG A O 1
#

Foldseek 3Di:
DDDDDDDDDDDDDDDDDDDDDDDDDDDPPPPPPPPPQDFAQAAAPCVAAPDEDDPPDDVVVPVQLVVLLVVCLVVLVVCVVDPPDPVNVVVLLVSLVVSSNSCSHVNYGYPPDGSVRSSVVSVVVSVVVVVVVVVVVPD

Secondary structure (DSSP, 8-state):
------------------------------------PPB-S---TTSS--EEE-TT--GGG-HHHHHHHHHTHHHHHHHHSSSS-HHHHHHHHHHHHHHHHHHHHTTEEETT-BHHHHHHHHHHHHHHHHHHHHHHT--

Mean predicted aligned error: 14.73 Å

Radius o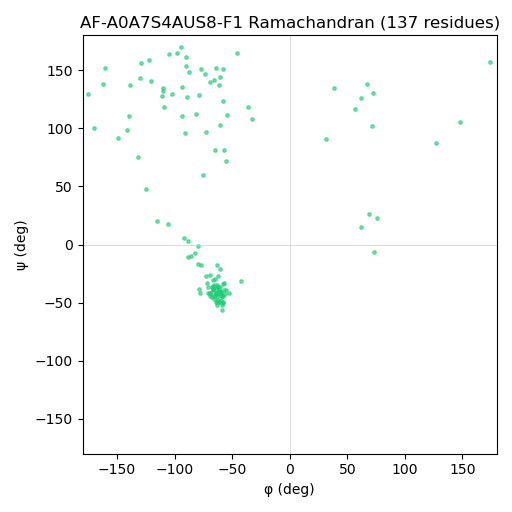f gyration: 25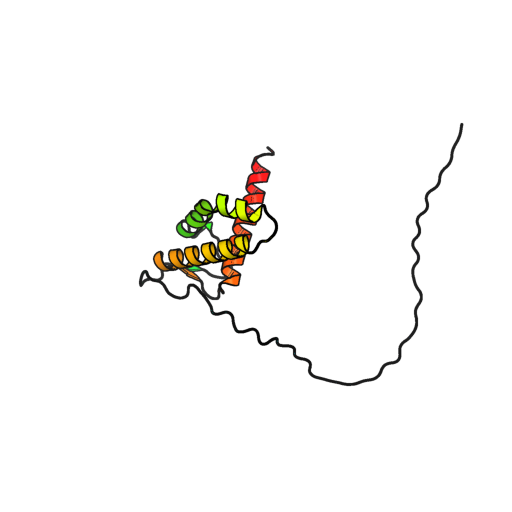.96 Å; Cα contacts (8 Å, |Δi|>4): 96; chains: 1; bounding box: 40×62×85 Å

Organism: NCBI:txid44445

Sequence (139 aa):
NISSSNNSNSNSNSTTHTRPSLIGAEDGARLSKRKRESHVGISTKSGSIRSTLRKKFSWKQYPELEGYLLKNQEEYFEYSSRNYTAEQRKYNNVLTRGLLDLASEEGYVFEEFTFSMVRDRIRCYYKSHSQSAKKKRKR

Solvent-accessible surface area (backbone atoms only — not comparable to full-atom values): 8841 Å² total; per-residue (Å²): 138,83,89,80,89,85,87,84,87,86,86,85,81,88,86,89,85,82,85,88,89,81,89,79,88,75,90,76,83,78,72,67,87,66,72,76,72,62,71,36,37,82,60,46,77,55,78,48,80,74,45,74,45,48,97,83,65,60,57,85,83,40,60,70,64,38,48,55,48,62,74,45,40,65,64,52,46,60,48,62,73,50,74,98,41,74,62,39,54,51,49,50,51,50,54,42,49,55,50,43,53,51,28,10,54,69,6,35,28,35,54,92,29,30,63,70,54,53,41,49,54,53,50,51,50,52,55,55,50,57,54,54,57,59,58,64,73,74,111

=== Feature glossary ===
A reading guide for the features in this record.

Start from the sequence.

  · Sequence gives the chain of amino acids in standard one-letter code (A=alanine, C=cysteine, …, Y=tyrosine), read N→C. It is the only feature that is directly encoded by the gene; all structural features are derived from the folded form of this sequence.

Fold it, and you get atomic coordinates and the backbone conformation that goes with them.

  · Structure coordinates are given as an mmCIF _atom_site loop: one row per atom with element, residue name, chain id, sequence number, and x/y/z position in Å. Only the four main-chain atoms per residue are included here; side chains are omitted to keep the record compact.

  · Backbone dihedral angles. Every residue except chain termini has a φ (preceding-C → N → Cα → C) and a ψ (N → Cα → C → next-N). They are reported in degrees following the IUPAC sign convention. Secondary structure is essentially a statement about which (φ, ψ) basin each residue occupies.

  · Eight-state secondary structure (DSSP): H is the canonical α-helix, G the tighter 3₁₀-helix, I the wider π-helix; E/B are β-structure, T and S are turns and bends, and '-' is everything else. DSSP derives these from the pattern of main-chain N–H···O=C hydrogen bonds, not from the sequence.

  · SS3 is a coarse helix/strand/coil call (letters a/b/c) made by the P-SEA algorithm from inter-Cα distances and dihedrals. It is less detailed than DSSP but needs only Cα positions.

Summarize the fold with a handful of shape descriptors and a per-residue structural alphabet.

  · Radius of gyration (Rg) is the root-mean-square distance of Cα atoms from their centroid — a single number for overall size and compactness. A globular domain of N residues has Rg ≈ 2.2·N^0.38 Å; an extended or disordered chain has a much larger Rg. The Cα contact count is the number of residue pairs whose Cα atoms are within 8 Å and are more than four positions apart in sequence — a standard proxy for tertiary packing density. The bounding box is the smallest axis-aligned box enclosing all Cα atoms.

  · 3Di is Foldseek's structural alphabet. Each residue is assigned one of twenty discrete states based on how its Cα sits relative to its spatial (not sequential) neighbors. Aligning 3Di strings finds structural homologs roughly as well as full 3D superposition, but orders of magnitude faster.

  · Solvent-accessible surface area (SASA) is the area in Å² traced out by the centre of a 1.4 Å probe sphere (a water molecule) rolled over the protein's van der Waals surface (Shrake–Rupley / Lee–Richards construction). Buried residues have near-zero SASA; fully exposed residues can exceed 200 Å². The total SASA scales roughly with the number of surface residues.

Ask how reliable the model is.

  · For AlphaFold models, the B-factor field carries pLDDT — the model's own estimate of local accuracy on a 0–100 scale. Regions with pLDDT<50 should be treated as essentially unmodeled; they often correspond to intrinsically disordered segments.

  · For experimental (PDB) structures, the B-factor (temperature factor) quantifies the positional spread of each atom in the crystal — a combination of thermal vibration and static disorder — in units of Å². High B-factors mark flexible loops or poorly resolved regions; low B-factors mark the rigid, well-ordered core.

  · Predicted Aligned Error (PAE) is an AlphaFold confidence matrix: entry (i, j) is the expected error in the position of residue j, in ångströms, when the prediction is superimposed on the true structure at residue i. Low PAE within a block of residues means that block is internally rigid and well-predicted; high PAE between two blocks means their relative placement is uncertain even if each block individually is confident.

Place it in context: what it resembles, what it is annotated as, and how it looks.

  · Structural nearest neighbors (via Foldseek easy-search vs the PDB). Reported per hit: target PDB id, E-value, and alignment TM-score. A TM-score above ~0.5 is the conventional threshold for 'same fold'.

  · Functional annotations link the protein to curated databases. InterPro entries identify conserved domains and families by matching the sequence against member-database signatures (Pfam, PROSITE, CDD, …). Gene Ontology (GO) terms describe molecular function, biological process, and cellular component in a controlled vocabulary. CATH places the structure in a hierarchical fold classification (Class/Architecture/Topology/Homologous-superfamily). The organism is the source species.

  · The contact map is a binary N×N matrix image: pixel (i, j) is dark where Cα_i and Cα_j are within 8 Å and |i−j|>4. Because the |i−j|>4 filter removes local helical contacts, off-diagonal stripes parallel to the main diagonal indicate parallel β-sheets; stripes perpendicular to it indicate antiparallel β-sheets. The Ramachandran plot scatters every residue's (φ, ψ) pair against the sterically allowed regions. The PAE heatmap renders the predicted-aligned-error matrix.

  · Six rendered views show the 3D structure from the faces of a cube — i.e. along ±x, ±y, ±z. Rendering representation is drawn randomly per protein from cartoon (secondary-structure ribbons), sticks (backbone bonds), or molecular surface; coloring is either N→C rainbow (blue at the N-terminus through red at the C-terminus) or one color per chain.